Protein AF-A0A3A9K2C2-F1 (afdb_monomer)

pLDDT: mean 84.9, std 8.61, range [58.31, 92.31]

Secondary structure (DSSP, 8-state):
-HHHHHHS-HHHHHHHHIIIIIS----HHHHHHHHHHTT--HHHHHHHHHHHHHTTSEE--SS-BTTTTBS-EE-HHHHHHHHHTT--

Nearest PDB structures (foldseek):
  4ld5-assembly4_D  TM=5.733E-01  e=4.222E-01  Staphylococcus aureus
  3g3z-assembly1_B  TM=5.976E-01  e=7.187E-01  Neisseria meningitidis serogroup B
  3s2w-assembly4_H  TM=6.077E-01  e=8.775E-01  Methanosarcina mazei Go1
  1lnw-assembly7_A  TM=5.742E-01  e=8.775E-01  Pseudomonas aeruginosa
  5f6f-assembly1_B  TM=5.447E-01  e=1.494E+00  Staphylococcus aureus

Radius of gyration: 12.36 Å; Cα contacts (8 Å, |Δi|>4): 94; chains: 1; bounding box: 35×22×30 Å

Sequence (88 aa):
MIEQLKDMDADLKVFICKKLFEERIGIKNEIINEAIMAGFDEQDFLNGLDIFLYNELVSIPKVPNAVLNKDILINDSKFHELKSKGYL

Organism: NCBI:txid885475

Mean predicted aligned error: 5.01 Å

Foldseek 3Di:
DLVCLQVQDPVLNVLVCCVCPVVVAQAPVVSLVVCVVVPHDSVSNVVNVVVCCVLVQWHADPDQPPVPNGRIHGDVVSVVVCVVVVSD

Solvent-accessible surface area (backbone atoms only — not comparable to full-atom values): 5046 Å² total; per-re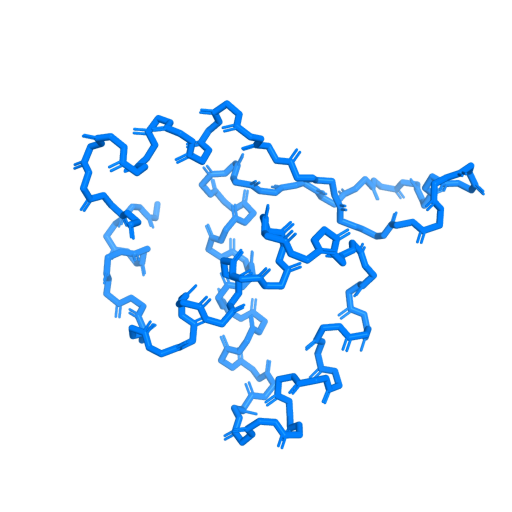sidue (Å²): 107,69,65,57,53,58,71,42,58,65,68,59,50,52,49,52,46,41,42,43,74,70,68,56,56,24,40,62,69,59,55,51,53,52,38,47,74,73,68,46,56,68,67,60,50,52,54,50,51,50,46,35,41,74,68,49,34,32,46,68,63,97,60,72,43,82,88,71,73,32,53,44,44,77,30,65,69,48,45,53,53,39,41,75,70,68,57,103

Structure (mmCIF, N/CA/C/O backbone):
data_AF-A0A3A9K2C2-F1
#
_entry.id   AF-A0A3A9K2C2-F1
#
loop_
_atom_site.group_PDB
_atom_site.id
_atom_site.type_symbol
_atom_site.label_atom_id
_atom_site.label_alt_id
_atom_site.label_comp_id
_atom_site.label_asym_id
_atom_site.label_entity_id
_atom_site.label_seq_id
_atom_site.pdbx_PDB_ins_code
_atom_site.Cartn_x
_atom_site.Cartn_y
_atom_site.Cartn_z
_atom_site.occupancy
_atom_site.B_iso_or_equiv
_atom_site.auth_seq_id
_atom_site.auth_comp_id
_atom_site.auth_asym_id
_atom_site.auth_atom_id
_atom_site.pdbx_PDB_model_num
ATOM 1 N N . MET A 1 1 ? -7.782 12.519 5.894 1.00 64.94 1 MET A N 1
ATOM 2 C CA . MET A 1 1 ? -8.403 11.694 4.837 1.00 64.94 1 MET A CA 1
ATOM 3 C C . MET A 1 1 ? -8.726 10.268 5.320 1.00 64.94 1 MET A C 1
ATOM 5 O O . MET A 1 1 ? -8.691 9.341 4.523 1.00 64.94 1 MET A O 1
ATOM 9 N N . ILE A 1 2 ? -9.072 10.050 6.601 1.00 75.94 2 ILE A N 1
ATOM 10 C CA . ILE A 1 2 ? -9.454 8.702 7.082 1.00 75.94 2 ILE A CA 1
ATOM 11 C C . ILE A 1 2 ? -10.784 8.257 6.454 1.00 75.94 2 ILE A C 1
ATOM 13 O O . ILE A 1 2 ? -10.949 7.084 6.150 1.00 75.94 2 ILE A O 1
ATOM 17 N N . GLU A 1 3 ? -11.712 9.187 6.216 1.00 78.50 3 GLU A N 1
ATOM 18 C CA . GLU A 1 3 ? -12.973 8.898 5.516 1.00 78.50 3 GLU A CA 1
ATOM 19 C C . GLU A 1 3 ? -12.721 8.439 4.078 1.00 78.50 3 GLU A C 1
ATOM 21 O O . GLU A 1 3 ? -13.195 7.383 3.698 1.00 78.50 3 GLU 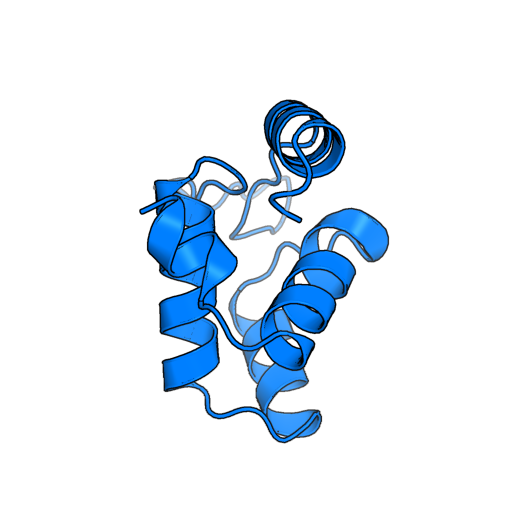A O 1
ATOM 26 N N . GLN A 1 4 ? -11.830 9.098 3.333 1.00 77.81 4 GLN A N 1
ATOM 27 C CA . GLN A 1 4 ? -11.440 8.634 1.995 1.00 77.81 4 GLN A CA 1
ATOM 28 C C . GLN A 1 4 ? -10.697 7.294 2.009 1.00 77.81 4 GLN A C 1
ATOM 30 O O . GLN A 1 4 ? -10.835 6.516 1.075 1.00 77.81 4 GLN A O 1
ATOM 35 N N . LEU A 1 5 ? -9.937 6.986 3.068 1.00 81.00 5 LEU A N 1
ATOM 36 C CA . LEU A 1 5 ? -9.362 5.649 3.238 1.00 81.00 5 LEU A CA 1
ATOM 37 C C . LEU A 1 5 ? -10.458 4.596 3.441 1.00 81.00 5 LEU A C 1
ATOM 39 O O . LEU A 1 5 ? -10.299 3.471 2.982 1.00 81.00 5 LEU A O 1
ATOM 43 N N . LYS A 1 6 ? -11.572 4.936 4.099 1.00 80.44 6 LYS A N 1
ATOM 44 C CA . LYS A 1 6 ? -12.730 4.040 4.234 1.00 80.44 6 LYS A CA 1
ATOM 45 C C . LYS A 1 6 ? -13.489 3.898 2.919 1.00 80.44 6 LYS A C 1
ATOM 47 O O . LYS A 1 6 ? -13.742 2.765 2.523 1.00 80.44 6 LYS A O 1
ATOM 52 N N . ASP A 1 7 ? -13.764 5.019 2.260 1.00 85.06 7 ASP A N 1
ATOM 53 C CA . ASP A 1 7 ? -14.586 5.118 1.049 1.00 85.06 7 ASP A CA 1
ATOM 54 C C . ASP A 1 7 ? -13.851 4.691 -0.229 1.00 85.06 7 ASP A C 1
ATOM 56 O O . ASP A 1 7 ? -14.475 4.536 -1.275 1.00 85.06 7 ASP A O 1
ATOM 60 N N . MET A 1 8 ? -12.529 4.497 -0.160 1.00 85.44 8 MET A N 1
ATOM 61 C CA . MET A 1 8 ? -11.744 3.923 -1.250 1.00 85.44 8 MET A CA 1
ATOM 62 C C . MET A 1 8 ? -12.296 2.556 -1.650 1.00 85.44 8 MET A C 1
ATOM 64 O O . MET A 1 8 ? -12.614 1.736 -0.780 1.00 85.44 8 MET A O 1
ATOM 68 N N . ASP A 1 9 ? -12.309 2.316 -2.963 1.00 88.38 9 ASP A N 1
ATOM 69 C CA . ASP A 1 9 ? -12.645 1.029 -3.556 1.00 88.38 9 ASP A CA 1
ATOM 70 C C .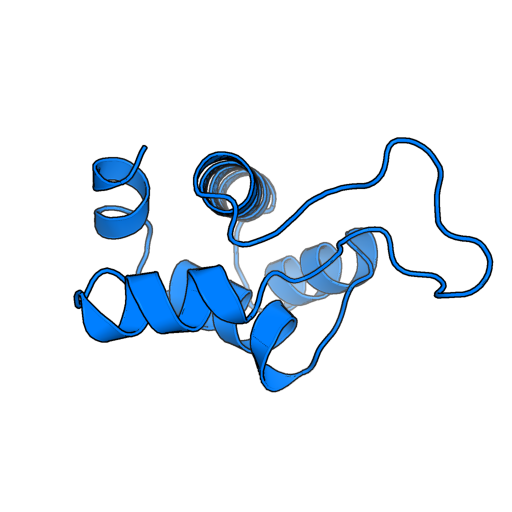 ASP A 1 9 ? -11.950 -0.127 -2.818 1.00 88.38 9 ASP A C 1
ATOM 72 O O . ASP A 1 9 ? -10.748 -0.091 -2.529 1.00 88.38 9 ASP A O 1
ATOM 76 N N . ALA A 1 10 ? -12.744 -1.129 -2.442 1.00 88.00 10 ALA A N 1
ATOM 77 C CA . ALA A 1 10 ? -12.282 -2.202 -1.576 1.00 88.00 10 ALA A CA 1
ATOM 78 C C . ALA A 1 10 ? -11.239 -3.082 -2.277 1.00 88.00 10 ALA A C 1
ATOM 80 O O . ALA A 1 10 ? -10.253 -3.466 -1.644 1.00 88.00 10 ALA A O 1
ATOM 81 N N . ASP A 1 11 ? -11.418 -3.345 -3.572 1.00 90.75 11 ASP A N 1
ATOM 82 C CA . ASP A 1 11 ? -10.512 -4.187 -4.349 1.00 90.75 11 ASP A CA 1
ATOM 83 C C . ASP A 1 11 ? -9.180 -3.468 -4.577 1.00 90.75 11 ASP A C 1
ATOM 85 O O . ASP A 1 11 ? -8.114 -4.055 -4.366 1.00 90.75 11 ASP A O 1
ATOM 89 N N . LEU A 1 12 ? -9.222 -2.170 -4.890 1.00 90.38 12 LEU A N 1
ATOM 90 C CA . LEU A 1 12 ? -8.033 -1.332 -5.011 1.00 90.38 12 LEU A CA 1
ATOM 91 C C . LEU A 1 12 ? -7.268 -1.238 -3.685 1.00 90.38 12 LEU A C 1
ATOM 93 O O . LEU A 1 12 ? -6.044 -1.373 -3.656 1.00 90.38 12 LEU A O 1
ATOM 97 N N . LYS A 1 13 ? -7.972 -1.045 -2.566 1.00 90.56 13 LYS A N 1
ATOM 98 C CA . LYS A 1 13 ? -7.362 -0.980 -1.231 1.00 90.56 13 LYS A CA 1
ATOM 99 C C . LYS A 1 13 ? -6.660 -2.285 -0.874 1.00 90.56 13 LYS A C 1
ATOM 101 O O . LYS A 1 13 ? -5.511 -2.257 -0.433 1.00 90.56 13 LYS A O 1
ATOM 106 N N . VAL A 1 14 ? -7.320 -3.422 -1.103 1.00 91.25 14 VAL A N 1
ATOM 107 C CA . VAL A 1 14 ? -6.735 -4.754 -0.891 1.00 91.25 14 VAL A CA 1
ATOM 108 C C . VAL A 1 14 ? -5.521 -4.955 -1.793 1.00 91.25 14 VAL A C 1
ATOM 110 O O . VAL A 1 14 ? -4.485 -5.422 -1.319 1.00 91.25 14 VAL A O 1
ATOM 113 N N . PHE A 1 15 ? -5.603 -4.550 -3.061 1.00 92.31 15 PHE A N 1
ATOM 114 C CA . PHE A 1 15 ? -4.492 -4.633 -4.004 1.00 92.31 15 PHE A CA 1
ATOM 115 C C . PHE A 1 15 ? -3.276 -3.822 -3.531 1.00 92.31 15 PHE A C 1
ATOM 117 O O . PHE A 1 15 ? -2.178 -4.369 -3.406 1.00 92.31 15 PHE A O 1
ATOM 124 N N . ILE A 1 16 ? -3.470 -2.541 -3.199 1.00 90.19 16 ILE A N 1
ATOM 125 C CA . ILE A 1 16 ? -2.411 -1.651 -2.704 1.00 90.19 16 ILE A CA 1
ATOM 126 C C . ILE A 1 16 ? -1.802 -2.216 -1.411 1.00 90.19 16 ILE A C 1
ATOM 128 O O . ILE A 1 16 ? -0.576 -2.282 -1.280 1.00 90.19 16 ILE A O 1
ATOM 132 N N . CYS A 1 17 ? -2.636 -2.679 -0.472 1.00 90.50 17 CYS A N 1
ATOM 133 C CA . CYS A 1 17 ? -2.174 -3.295 0.768 1.00 90.50 17 CYS A CA 1
ATOM 134 C C . CYS A 1 17 ? -1.319 -4.538 0.516 1.00 90.50 17 CYS A C 1
ATOM 136 O O . CYS A 1 17 ? -0.244 -4.665 1.102 1.00 90.50 17 CYS A O 1
ATOM 138 N N . LYS A 1 18 ? -1.758 -5.426 -0.378 1.00 91.62 18 LYS A N 1
ATOM 139 C CA . LYS A 1 18 ? -1.018 -6.634 -0.737 1.00 91.62 18 LYS A CA 1
ATOM 140 C C . LYS A 1 18 ? 0.347 -6.289 -1.328 1.00 91.62 18 LYS A C 1
ATOM 142 O O . LYS A 1 18 ? 1.368 -6.779 -0.851 1.00 91.62 18 LYS A O 1
ATOM 147 N N . LYS A 1 19 ? 0.391 -5.389 -2.312 1.00 91.00 19 LYS A N 1
ATOM 148 C CA . LYS A 1 19 ? 1.635 -5.010 -2.996 1.00 91.00 19 LYS A CA 1
ATOM 149 C C . LYS A 1 19 ? 2.649 -4.348 -2.067 1.00 91.00 19 LYS A C 1
ATOM 151 O O . LYS A 1 19 ? 3.825 -4.712 -2.068 1.00 91.00 19 LYS A O 1
ATOM 156 N N . LEU A 1 20 ? 2.189 -3.426 -1.226 1.00 89.94 20 LEU A N 1
ATOM 157 C CA . LEU A 1 20 ? 3.060 -2.664 -0.335 1.00 89.94 20 LEU A CA 1
ATOM 158 C C . LEU A 1 20 ? 3.414 -3.422 0.950 1.00 89.94 20 LEU A C 1
ATOM 160 O O . LEU A 1 20 ? 4.577 -3.448 1.334 1.00 89.94 20 LEU A O 1
ATOM 164 N N . PHE A 1 21 ? 2.455 -4.038 1.640 1.00 88.75 21 PHE A N 1
ATOM 165 C CA . PHE A 1 21 ? 2.669 -4.567 2.996 1.00 88.75 21 PHE A CA 1
ATOM 166 C C . PHE A 1 21 ? 2.921 -6.076 3.039 1.00 88.75 21 PHE A C 1
ATOM 168 O O . PHE A 1 21 ? 3.604 -6.541 3.954 1.00 88.75 21 PHE A O 1
ATOM 175 N N . GLU A 1 22 ? 2.430 -6.838 2.058 1.00 88.50 22 GLU A N 1
ATOM 176 C CA . GLU A 1 22 ? 2.678 -8.284 1.975 1.00 88.50 22 GLU A CA 1
ATOM 177 C C . GLU A 1 22 ? 3.864 -8.584 1.054 1.00 88.50 22 GLU A C 1
ATOM 179 O O . GLU A 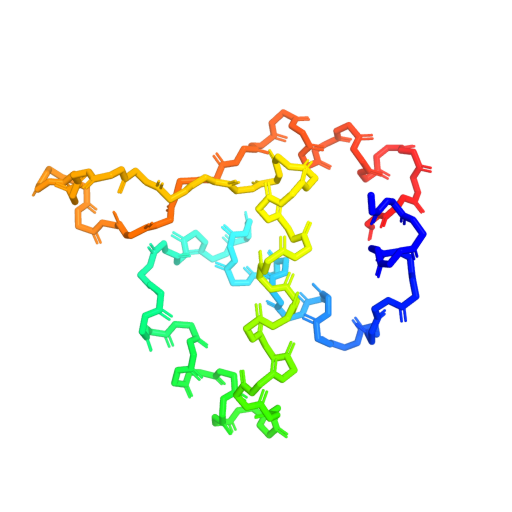1 22 ? 4.850 -9.174 1.490 1.00 88.50 22 GLU A O 1
ATOM 184 N N . GLU A 1 23 ? 3.814 -8.110 -0.192 1.00 89.06 23 GLU A N 1
ATOM 185 C CA . GLU A 1 23 ? 4.847 -8.362 -1.207 1.00 89.06 23 GLU A CA 1
ATOM 186 C C . GLU A 1 23 ? 6.051 -7.411 -1.084 1.00 89.06 23 GLU A C 1
ATOM 188 O O . GLU A 1 23 ? 7.114 -7.670 -1.645 1.00 89.06 23 GLU A O 1
ATOM 193 N N . ARG A 1 24 ? 5.925 -6.333 -0.295 1.00 86.50 24 ARG A N 1
ATOM 194 C CA . ARG A 1 24 ? 6.997 -5.358 -0.003 1.00 86.50 24 ARG A CA 1
ATOM 195 C C . ARG A 1 24 ? 7.599 -4.701 -1.245 1.00 86.50 24 ARG A C 1
ATOM 197 O O . ARG A 1 24 ? 8.744 -4.219 -1.191 1.00 86.50 24 ARG A O 1
ATOM 204 N N . ILE A 1 25 ? 6.819 -4.632 -2.322 1.00 85.81 25 ILE A N 1
ATOM 205 C CA . ILE A 1 25 ? 7.172 -3.918 -3.543 1.00 85.81 25 ILE A CA 1
ATOM 206 C C . ILE A 1 25 ? 7.139 -2.435 -3.198 1.00 85.81 25 ILE A C 1
ATOM 208 O O . ILE A 1 25 ? 6.125 -1.9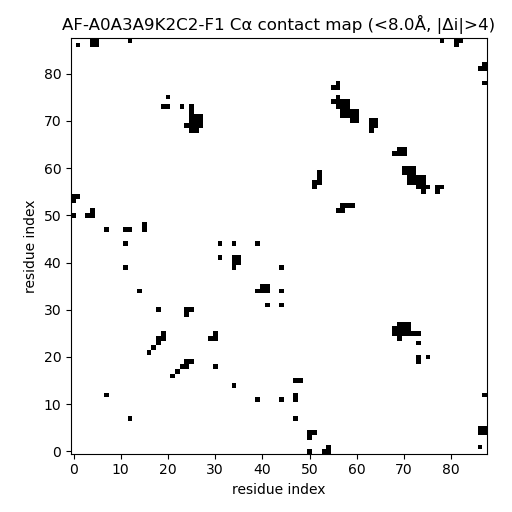02 -2.769 1.00 85.81 25 ILE A O 1
ATOM 212 N N . GLY A 1 26 ? 8.293 -1.782 -3.299 1.00 83.06 26 GLY A N 1
ATOM 213 C CA . GLY A 1 26 ? 8.452 -0.366 -2.967 1.00 83.06 26 GLY A CA 1
ATOM 214 C C . GLY A 1 26 ? 8.762 0.495 -4.183 1.00 83.06 26 GLY A C 1
ATOM 215 O O . GLY A 1 26 ? 9.175 1.633 -4.007 1.00 83.06 26 GLY A O 1
ATOM 216 N N . ILE A 1 27 ? 8.644 -0.042 -5.397 1.00 87.00 27 ILE A N 1
ATOM 217 C CA . ILE A 1 27 ? 8.939 0.665 -6.647 1.00 87.00 27 ILE A CA 1
ATOM 218 C C . ILE A 1 27 ? 7.616 1.154 -7.223 1.00 87.00 27 ILE A C 1
ATOM 220 O O . ILE A 1 27 ? 6.754 0.351 -7.573 1.00 87.00 27 ILE A O 1
ATOM 224 N N . LYS A 1 28 ? 7.436 2.474 -7.322 1.00 85.62 28 LYS A N 1
ATOM 225 C CA . LYS A 1 28 ? 6.134 3.061 -7.682 1.00 85.62 28 LYS A CA 1
ATOM 226 C C . LYS A 1 28 ? 5.683 2.598 -9.070 1.00 85.62 28 LYS A C 1
ATOM 228 O O . LYS A 1 28 ? 4.542 2.179 -9.236 1.00 85.62 28 LYS A O 1
ATOM 233 N N . ASN A 1 29 ? 6.590 2.635 -10.044 1.00 85.69 29 ASN A N 1
ATOM 234 C CA . ASN A 1 29 ? 6.286 2.262 -11.428 1.00 85.69 29 ASN A CA 1
ATOM 235 C C . ASN A 1 29 ? 5.945 0.775 -11.583 1.00 85.69 29 ASN A C 1
ATOM 237 O O . ASN A 1 29 ? 5.139 0.423 -12.437 1.00 85.69 29 ASN A O 1
ATOM 241 N N . GLU A 1 30 ? 6.540 -0.096 -10.766 1.00 89.31 30 GLU A N 1
ATOM 242 C CA . GLU A 1 30 ? 6.245 -1.531 -10.791 1.00 89.31 30 GLU A CA 1
ATOM 243 C C . GLU A 1 30 ? 4.802 -1.785 -10.353 1.00 89.31 30 GLU A C 1
ATOM 245 O O . GLU A 1 30 ? 4.040 -2.411 -11.083 1.00 89.31 30 GLU A O 1
ATOM 250 N N . ILE A 1 31 ? 4.387 -1.192 -9.230 1.00 89.31 31 ILE A N 1
ATOM 251 C CA . ILE A 1 31 ? 3.030 -1.372 -8.702 1.00 89.31 31 ILE A CA 1
ATOM 252 C C . ILE A 1 31 ? 1.982 -0.754 -9.638 1.00 89.31 31 ILE A C 1
ATOM 254 O O . ILE A 1 31 ? 0.923 -1.346 -9.820 1.00 89.31 31 ILE A O 1
ATOM 258 N N . ILE A 1 32 ? 2.274 0.395 -10.264 1.00 89.44 32 ILE A N 1
ATOM 259 C CA . ILE A 1 32 ? 1.382 1.008 -11.266 1.00 89.44 32 ILE A CA 1
ATOM 260 C C . ILE A 1 32 ? 1.178 0.065 -12.454 1.00 89.44 32 ILE A C 1
ATOM 262 O O . ILE A 1 32 ? 0.040 -0.194 -12.842 1.00 89.44 32 ILE A O 1
ATOM 266 N N . ASN A 1 33 ? 2.261 -0.487 -13.008 1.00 89.88 33 ASN A N 1
ATOM 267 C CA . ASN A 1 33 ? 2.160 -1.429 -14.121 1.00 89.88 33 ASN A CA 1
ATOM 268 C C . ASN A 1 33 ? 1.334 -2.661 -13.733 1.00 89.88 33 ASN A C 1
ATOM 270 O O . ASN A 1 33 ? 0.475 -3.092 -14.498 1.00 89.88 33 ASN A O 1
ATOM 274 N N . GLU A 1 34 ? 1.548 -3.201 -12.533 1.00 91.00 34 GLU A N 1
ATOM 275 C CA . GLU A 1 34 ? 0.763 -4.328 -12.035 1.00 91.00 34 GLU A CA 1
ATOM 276 C C . GLU A 1 34 ? -0.714 -3.979 -11.798 1.00 91.00 34 GLU A C 1
ATOM 278 O O . GLU A 1 34 ? -1.577 -4.814 -12.065 1.00 91.00 34 GLU A O 1
ATOM 283 N N . ALA A 1 35 ? -1.024 -2.762 -11.342 1.00 89.50 35 ALA A N 1
ATOM 284 C CA . ALA A 1 35 ? -2.399 -2.291 -11.165 1.00 89.50 35 ALA A CA 1
ATOM 285 C C . ALA A 1 35 ? -3.140 -2.228 -12.509 1.00 89.50 35 ALA A C 1
ATOM 287 O O . ALA A 1 35 ? -4.251 -2.745 -12.628 1.00 89.50 35 ALA A O 1
ATOM 288 N N . ILE A 1 36 ? -2.484 -1.689 -13.541 1.00 90.25 36 ILE A N 1
ATOM 289 C CA . ILE A 1 36 ? -3.020 -1.630 -14.907 1.00 90.25 36 ILE A CA 1
ATOM 290 C C . ILE A 1 36 ? -3.229 -3.046 -15.465 1.00 90.25 36 ILE A C 1
ATOM 292 O O . ILE A 1 36 ? -4.272 -3.334 -16.050 1.00 90.25 36 ILE A O 1
ATOM 296 N N . MET A 1 37 ? -2.279 -3.965 -15.248 1.00 91.00 37 MET A N 1
ATOM 297 C CA . MET A 1 37 ? -2.423 -5.371 -15.658 1.00 91.00 37 MET A CA 1
ATOM 298 C C . MET A 1 37 ? -3.548 -6.099 -14.908 1.00 91.00 37 MET A C 1
ATOM 300 O O . MET A 1 37 ? -4.160 -7.009 -15.467 1.00 91.00 37 MET A O 1
ATOM 304 N N . ALA A 1 38 ? -3.834 -5.699 -13.667 1.00 88.75 38 ALA A N 1
ATOM 305 C CA . ALA A 1 38 ? -4.955 -6.198 -12.876 1.00 88.75 38 ALA A CA 1
ATOM 306 C C . ALA A 1 38 ? -6.309 -5.564 -13.262 1.00 88.75 38 ALA A C 1
ATOM 308 O O . ALA A 1 38 ? -7.343 -6.023 -12.783 1.00 88.75 38 ALA A O 1
ATOM 309 N N . GLY A 1 39 ? -6.317 -4.563 -14.153 1.00 91.00 39 GLY A N 1
ATOM 310 C CA . GLY A 1 39 ? -7.525 -3.910 -14.661 1.00 91.00 39 GLY A CA 1
ATOM 311 C C . GLY A 1 39 ? -7.957 -2.659 -13.893 1.00 91.00 39 GLY A C 1
ATOM 312 O O . GLY A 1 39 ? -9.062 -2.174 -14.128 1.00 91.00 39 GLY A O 1
ATOM 313 N N . PHE A 1 40 ? -7.116 -2.133 -12.999 1.00 91.75 40 PHE A N 1
ATOM 314 C CA . PHE A 1 40 ? -7.368 -0.860 -12.326 1.00 91.75 40 PHE A CA 1
ATOM 315 C C . PHE A 1 40 ? -6.958 0.324 -13.205 1.00 91.75 40 PHE A C 1
ATOM 317 O O . PHE A 1 40 ? -5.975 0.252 -13.948 1.00 91.75 40 PHE A O 1
ATOM 324 N N . ASP A 1 41 ? -7.690 1.431 -13.087 1.00 92.00 41 ASP A N 1
ATOM 325 C CA . ASP A 1 41 ? -7.299 2.693 -13.707 1.00 92.00 41 ASP A CA 1
ATOM 326 C C . ASP A 1 41 ? -6.077 3.293 -12.990 1.00 92.00 41 ASP A C 1
ATOM 328 O O . ASP A 1 41 ? -5.961 3.258 -11.760 1.00 92.00 41 ASP A O 1
ATOM 332 N N . GLU A 1 42 ? -5.146 3.853 -13.765 1.00 90.00 42 GLU A N 1
ATOM 333 C CA . GLU A 1 42 ? -3.928 4.457 -13.222 1.00 90.00 42 GLU A CA 1
ATOM 334 C C . GLU A 1 42 ? -4.243 5.640 -12.293 1.00 90.00 42 GLU A C 1
ATOM 336 O O . GLU A 1 42 ? -3.600 5.789 -11.252 1.00 90.00 42 GLU A O 1
ATOM 341 N N . GLN A 1 43 ? -5.234 6.473 -12.629 1.00 90.06 43 GLN A N 1
ATOM 342 C CA . GLN A 1 43 ? -5.609 7.623 -11.806 1.00 90.06 43 GLN A CA 1
ATOM 343 C C . GLN A 1 43 ? -6.221 7.177 -10.484 1.00 90.06 43 GLN A C 1
ATOM 345 O O . GLN A 1 43 ? -5.883 7.741 -9.444 1.00 90.06 43 GLN A O 1
ATOM 350 N N . ASP A 1 44 ? -7.062 6.143 -10.502 1.00 89.81 44 ASP A N 1
ATOM 351 C CA . ASP A 1 44 ? -7.633 5.572 -9.281 1.00 89.81 44 ASP A CA 1
ATOM 352 C C . ASP A 1 44 ? -6.534 5.022 -8.370 1.00 89.81 44 ASP A C 1
ATOM 354 O O . ASP A 1 44 ? -6.516 5.312 -7.171 1.00 89.81 44 ASP A O 1
ATOM 358 N N . PHE A 1 45 ? -5.547 4.322 -8.939 1.00 90.44 45 PHE A N 1
ATOM 359 C CA . PHE A 1 45 ? -4.385 3.859 -8.187 1.00 90.44 45 PHE A CA 1
ATOM 360 C C . PHE A 1 45 ? -3.566 5.015 -7.599 1.00 90.44 45 PHE A C 1
ATOM 362 O O . PHE A 1 45 ? -3.195 4.968 -6.424 1.00 90.44 45 PHE A O 1
ATOM 369 N N . LEU A 1 46 ? -3.286 6.062 -8.381 1.00 90.44 46 LEU A N 1
ATOM 370 C CA . LEU A 1 46 ? -2.537 7.230 -7.907 1.00 90.44 46 LEU A CA 1
ATOM 371 C C . LEU A 1 46 ? -3.281 7.957 -6.780 1.00 90.44 46 LEU A C 1
ATOM 373 O O . LEU A 1 46 ? -2.671 8.268 -5.757 1.00 90.44 46 LEU A O 1
ATOM 377 N N . ASN A 1 47 ? -4.595 8.139 -6.920 1.00 91.31 47 ASN A N 1
ATOM 378 C CA . ASN A 1 47 ? -5.453 8.683 -5.868 1.00 91.31 47 ASN A CA 1
ATOM 379 C C . ASN A 1 47 ? -5.405 7.804 -4.610 1.00 91.31 47 ASN A C 1
ATOM 381 O O . ASN A 1 47 ? -5.312 8.309 -3.488 1.00 91.31 47 ASN A O 1
ATOM 385 N N . GLY A 1 48 ? -5.422 6.481 -4.787 1.00 90.56 48 GLY A N 1
ATOM 386 C CA . GLY A 1 48 ? -5.311 5.532 -3.690 1.00 90.56 48 GLY A CA 1
ATOM 387 C C . GLY A 1 48 ? -3.971 5.621 -2.960 1.00 90.56 48 GLY A C 1
ATOM 388 O O . GLY A 1 48 ? -3.923 5.668 -1.727 1.00 90.56 48 GLY A O 1
ATOM 389 N N . LEU A 1 49 ? -2.878 5.728 -3.711 1.00 89.94 49 LEU A N 1
ATOM 390 C CA . LEU A 1 49 ? -1.541 5.893 -3.157 1.00 89.94 49 LEU A CA 1
ATOM 391 C C . LEU A 1 49 ? -1.392 7.224 -2.405 1.00 89.94 49 LEU A C 1
ATOM 393 O O . LEU A 1 49 ? -0.787 7.246 -1.333 1.00 89.94 49 LEU A O 1
ATOM 397 N N . ASP A 1 50 ? -1.984 8.308 -2.907 1.00 90.50 50 ASP A N 1
ATOM 398 C CA . ASP A 1 50 ? -1.998 9.608 -2.228 1.00 90.50 50 ASP A CA 1
ATOM 399 C C . ASP A 1 50 ? -2.769 9.554 -0.903 1.00 90.50 50 ASP A C 1
ATOM 401 O O . ASP A 1 50 ? -2.324 10.114 0.103 1.00 90.50 50 ASP A O 1
ATOM 405 N N . ILE A 1 51 ? -3.878 8.810 -0.847 1.00 90.62 51 ILE A N 1
ATOM 406 C CA . ILE A 1 51 ? -4.600 8.560 0.408 1.00 90.62 51 ILE A CA 1
ATOM 407 C C . ILE A 1 51 ? -3.706 7.795 1.398 1.00 90.62 51 ILE A C 1
ATOM 409 O O . ILE A 1 51 ? -3.690 8.120 2.589 1.00 90.62 51 ILE A O 1
ATOM 413 N N . PHE A 1 52 ? -2.930 6.809 0.940 1.00 90.50 52 PHE A N 1
ATOM 414 C CA . PHE A 1 52 ? -1.989 6.074 1.794 1.00 90.50 52 PHE A CA 1
ATOM 415 C C . PHE A 1 52 ? -0.840 6.969 2.280 1.00 90.50 52 PHE A C 1
ATOM 417 O O . PHE A 1 52 ? -0.474 6.909 3.456 1.00 90.50 52 PHE A O 1
ATOM 424 N N . LEU A 1 53 ? -0.310 7.833 1.413 1.00 90.38 53 LEU A N 1
ATOM 425 C CA . LEU A 1 53 ? 0.713 8.818 1.759 1.00 90.38 53 LEU A CA 1
ATOM 426 C C . LEU A 1 53 ? 0.200 9.800 2.823 1.00 90.38 53 LEU A C 1
ATOM 428 O O . LEU A 1 53 ? 0.867 10.035 3.828 1.00 90.38 53 LEU A O 1
ATOM 432 N N . TYR A 1 54 ? -1.013 10.329 2.642 1.00 90.56 54 TYR A N 1
ATOM 433 C CA . TYR A 1 54 ? -1.623 11.276 3.575 1.00 90.56 54 TYR A CA 1
ATOM 434 C C . TYR A 1 54 ? -1.893 10.658 4.951 1.00 90.56 54 TYR A C 1
ATOM 436 O O . TYR A 1 54 ? -1.748 11.323 5.973 1.00 90.56 54 TYR A O 1
ATOM 444 N N . ASN A 1 55 ? -2.306 9.388 4.991 1.00 88.25 55 ASN A N 1
ATOM 445 C CA . ASN A 1 55 ? -2.551 8.667 6.243 1.00 88.25 55 ASN A CA 1
ATOM 446 C C . ASN A 1 55 ? -1.268 8.061 6.850 1.00 88.25 55 ASN A C 1
ATOM 448 O O . ASN A 1 55 ? -1.361 7.264 7.783 1.00 88.25 55 ASN A O 1
ATOM 452 N N . GLU A 1 56 ? -0.090 8.438 6.339 1.00 89.31 56 GLU A N 1
ATOM 453 C CA . GLU A 1 56 ? 1.235 8.016 6.817 1.00 89.31 56 GLU A CA 1
ATOM 454 C C . GLU A 1 56 ? 1.474 6.497 6.751 1.00 89.31 56 GLU A C 1
ATOM 456 O O . GLU A 1 56 ? 2.345 5.969 7.447 1.00 89.31 56 GLU A O 1
ATOM 461 N N . LEU A 1 57 ? 0.709 5.783 5.917 1.00 88.88 57 LEU A N 1
ATOM 462 C CA . LEU A 1 57 ? 0.880 4.349 5.656 1.00 88.88 57 LEU A CA 1
ATOM 463 C C . LEU A 1 57 ? 2.138 4.078 4.836 1.00 88.88 57 LEU A C 1
ATOM 465 O O . LEU A 1 57 ? 2.810 3.062 5.019 1.00 88.88 57 LEU A O 1
ATOM 469 N N . VAL A 1 58 ? 2.467 5.013 3.953 1.00 91.06 58 VAL A N 1
ATOM 470 C CA . VAL A 1 58 ? 3.708 5.027 3.194 1.00 91.06 58 VAL A CA 1
ATOM 471 C C . VAL A 1 58 ? 4.307 6.423 3.185 1.00 91.06 58 VAL A C 1
ATOM 473 O O . VAL A 1 58 ? 3.632 7.407 3.471 1.00 91.06 58 VAL A O 1
ATOM 476 N N . SER A 1 59 ? 5.583 6.517 2.833 1.00 88.44 59 SER A N 1
ATOM 477 C CA . SER A 1 59 ? 6.265 7.781 2.577 1.00 88.44 59 SER A CA 1
ATOM 478 C C . SER A 1 59 ? 7.123 7.675 1.323 1.00 88.44 59 SER A C 1
ATOM 480 O O . SER A 1 59 ? 7.728 6.638 1.058 1.00 88.44 59 SER A O 1
ATOM 4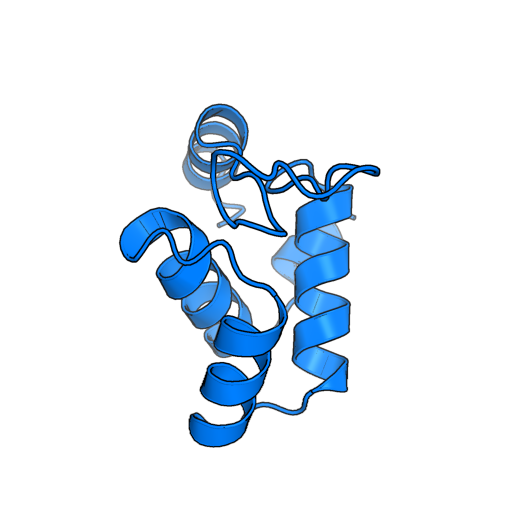82 N N . ILE A 1 60 ? 7.166 8.750 0.541 1.00 84.44 60 ILE A N 1
ATOM 483 C CA . ILE A 1 60 ? 8.005 8.849 -0.655 1.00 84.44 60 ILE A CA 1
ATOM 484 C C . ILE A 1 60 ? 9.193 9.746 -0.287 1.00 84.44 60 ILE A C 1
ATOM 486 O O . ILE A 1 60 ? 8.999 10.940 -0.030 1.00 84.44 60 ILE A O 1
ATOM 490 N N . PRO A 1 61 ? 10.419 9.207 -0.181 1.00 77.75 61 PRO A N 1
ATOM 491 C CA . PRO A 1 61 ? 11.580 10.011 0.154 1.00 77.75 61 PRO A CA 1
ATOM 492 C C . PRO A 1 61 ? 11.893 10.983 -0.992 1.00 77.75 61 PRO A C 1
ATOM 494 O O . PRO A 1 61 ? 11.867 10.623 -2.164 1.00 77.75 61 PRO A O 1
ATOM 497 N N . LYS A 1 62 ? 12.232 12.235 -0.651 1.00 67.56 62 LYS A N 1
ATOM 498 C CA . LYS A 1 62 ? 12.597 13.276 -1.637 1.00 67.56 62 LYS A CA 1
ATOM 499 C C . LYS A 1 62 ? 13.844 12.934 -2.456 1.00 67.56 62 LYS A C 1
ATOM 501 O O . LYS A 1 62 ? 14.045 13.500 -3.525 1.00 67.56 62 LYS A O 1
ATOM 506 N N . VAL A 1 63 ? 14.691 12.057 -1.929 1.00 65.62 63 VAL A N 1
ATOM 507 C CA . VAL A 1 63 ? 15.867 11.530 -2.614 1.00 65.62 63 VAL A CA 1
ATOM 508 C C . VAL A 1 63 ? 15.666 10.021 -2.716 1.00 65.62 63 VAL A C 1
ATOM 510 O O . VAL A 1 63 ? 15.479 9.394 -1.668 1.00 65.62 63 VAL A O 1
ATOM 513 N N . PRO A 1 64 ? 15.692 9.435 -3.927 1.00 58.31 64 PRO A N 1
ATOM 514 C CA . PRO A 1 64 ? 15.630 7.991 -4.088 1.00 58.31 64 PRO A CA 1
ATOM 515 C C . PRO A 1 64 ? 16.724 7.367 -3.232 1.00 58.31 64 PRO A C 1
ATOM 517 O O . PRO A 1 64 ? 17.897 7.739 -3.336 1.00 58.31 64 PRO A O 1
ATOM 520 N N . ASN A 1 65 ? 16.349 6.455 -2.340 1.00 61.12 65 ASN A N 1
ATOM 521 C CA . ASN A 1 65 ? 17.344 5.788 -1.524 1.00 61.12 65 ASN A CA 1
ATOM 522 C C . ASN A 1 65 ? 18.084 4.787 -2.419 1.00 61.12 65 ASN A C 1
ATOM 524 O O . ASN A 1 65 ? 17.615 3.668 -2.629 1.00 61.12 65 ASN A O 1
ATOM 528 N N . ALA A 1 66 ? 19.228 5.210 -2.962 1.00 58.47 66 ALA A N 1
ATOM 529 C CA . ALA A 1 66 ? 20.046 4.433 -3.894 1.00 58.47 66 ALA A CA 1
ATOM 530 C C . ALA A 1 66 ? 20.468 3.060 -3.337 1.00 58.47 66 ALA A C 1
ATOM 532 O O . ALA A 1 66 ? 20.808 2.166 -4.103 1.00 58.47 66 ALA A O 1
ATOM 533 N N . VAL A 1 67 ? 20.419 2.880 -2.012 1.00 59.16 67 VAL A N 1
ATOM 534 C CA . VAL A 1 67 ? 20.733 1.613 -1.336 1.00 59.16 67 VAL A CA 1
ATOM 535 C C . VAL A 1 67 ? 19.558 0.632 -1.372 1.00 59.16 67 VAL A C 1
ATOM 537 O O . VAL A 1 67 ? 19.772 -0.574 -1.431 1.00 59.16 67 VAL A O 1
ATOM 540 N N . LEU A 1 68 ? 18.318 1.127 -1.329 1.00 60.41 68 LEU A N 1
ATOM 541 C CA . LEU A 1 68 ? 17.120 0.284 -1.253 1.00 60.41 68 LEU A CA 1
ATOM 542 C C . LEU A 1 68 ? 16.462 0.045 -2.613 1.00 60.41 68 LEU A C 1
ATOM 544 O O . LEU A 1 68 ? 15.683 -0.896 -2.717 1.00 60.41 68 LEU A O 1
ATOM 548 N N . ASN A 1 69 ? 16.760 0.868 -3.628 1.00 68.50 69 ASN A N 1
ATOM 549 C CA . ASN A 1 69 ? 16.088 0.843 -4.933 1.00 68.50 69 ASN A CA 1
ATOM 550 C C . ASN A 1 69 ? 14.550 0.838 -4.791 1.00 68.50 69 ASN A C 1
ATOM 552 O O . ASN A 1 69 ? 13.851 0.072 -5.447 1.00 68.50 69 ASN A O 1
ATOM 556 N N . LYS A 1 70 ? 14.037 1.641 -3.850 1.00 72.69 70 LYS A N 1
ATOM 557 C CA . LYS A 1 70 ? 12.608 1.790 -3.551 1.00 72.69 70 LYS A CA 1
ATOM 558 C C . LYS A 1 70 ? 12.236 3.267 -3.577 1.00 72.69 70 LYS A C 1
ATOM 560 O O . LYS A 1 70 ? 12.906 4.087 -2.946 1.00 72.69 70 LYS A O 1
ATOM 565 N N . ASP A 1 71 ? 11.142 3.565 -4.264 1.00 80.62 71 ASP A N 1
ATOM 566 C CA . ASP A 1 71 ? 10.498 4.879 -4.326 1.00 80.62 71 ASP A CA 1
ATOM 567 C C . ASP A 1 71 ? 9.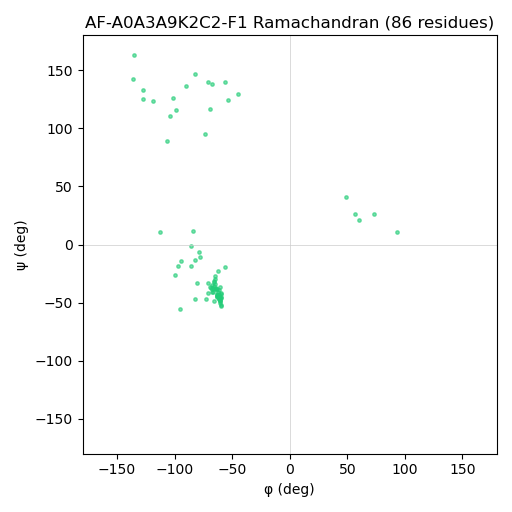522 5.094 -3.161 1.00 80.62 71 ASP A C 1
ATOM 569 O O . ASP A 1 71 ? 9.135 6.221 -2.867 1.00 80.62 71 ASP A O 1
ATOM 573 N N . ILE A 1 72 ? 9.098 4.012 -2.504 1.00 85.81 72 ILE A N 1
ATOM 574 C CA . ILE A 1 72 ? 8.082 4.001 -1.456 1.00 85.81 72 ILE A CA 1
ATOM 575 C C . ILE A 1 72 ? 8.642 3.289 -0.222 1.00 85.81 72 ILE A C 1
ATOM 577 O O . ILE A 1 72 ? 9.091 2.141 -0.279 1.00 85.81 72 ILE A O 1
ATOM 581 N N . LEU A 1 73 ? 8.590 3.978 0.915 1.00 86.88 73 LEU A N 1
ATOM 582 C CA . LEU A 1 73 ? 8.922 3.451 2.232 1.00 86.88 73 LEU A CA 1
ATOM 583 C C . LEU A 1 73 ? 7.634 3.129 2.988 1.00 86.88 73 LEU A C 1
ATOM 585 O O . LEU A 1 73 ? 6.763 3.982 3.144 1.00 86.88 73 LEU A O 1
ATOM 589 N N . ILE A 1 74 ? 7.529 1.894 3.463 1.00 89.50 74 ILE A N 1
ATOM 590 C CA . ILE A 1 74 ? 6.328 1.350 4.099 1.00 89.50 74 ILE A CA 1
ATOM 591 C C . ILE A 1 74 ? 6.372 1.607 5.609 1.00 89.50 74 ILE A C 1
ATOM 593 O O . ILE A 1 74 ? 7.409 1.398 6.239 1.00 89.50 74 ILE A O 1
ATOM 597 N N . ASN A 1 75 ? 5.252 2.032 6.197 1.00 90.12 75 ASN A N 1
ATOM 598 C CA . ASN A 1 75 ? 5.122 2.257 7.635 1.00 90.12 75 ASN A CA 1
ATOM 599 C C . ASN A 1 75 ? 4.277 1.156 8.293 1.00 90.12 75 ASN A C 1
ATOM 601 O O . ASN A 1 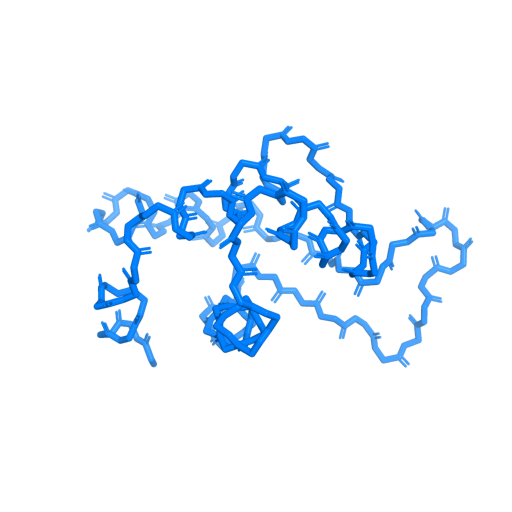75 ? 3.060 1.278 8.446 1.00 90.12 75 ASN A O 1
ATOM 605 N N . ASP A 1 76 ? 4.938 0.078 8.717 1.00 86.75 76 ASP A N 1
ATOM 606 C CA . ASP A 1 76 ? 4.280 -1.064 9.365 1.00 86.75 76 ASP A CA 1
ATOM 607 C C . ASP A 1 76 ? 3.549 -0.693 10.656 1.00 86.75 76 ASP A C 1
ATOM 609 O O . ASP A 1 76 ? 2.464 -1.204 10.928 1.00 86.75 76 ASP A O 1
ATOM 613 N N . SER A 1 77 ? 4.112 0.230 11.440 1.00 88.00 77 SER A N 1
ATOM 614 C CA . SER A 1 77 ? 3.495 0.681 12.690 1.00 88.00 77 SER A CA 1
ATOM 615 C C . SER A 1 77 ? 2.125 1.303 12.422 1.00 88.00 77 SER A C 1
ATOM 617 O O . SER A 1 77 ? 1.126 0.925 13.040 1.00 88.00 77 SER A O 1
ATOM 619 N N . LYS A 1 78 ? 2.053 2.196 11.426 1.00 88.69 78 LYS A N 1
ATOM 620 C CA . LYS A 1 78 ? 0.800 2.854 11.048 1.00 88.69 78 LYS A CA 1
ATOM 621 C C . LYS A 1 78 ? -0.200 1.888 10.429 1.00 88.69 78 LYS A C 1
ATOM 623 O O . LYS A 1 78 ? -1.393 1.976 10.714 1.00 88.69 78 LYS A O 1
ATOM 628 N N . PHE A 1 79 ? 0.279 0.936 9.63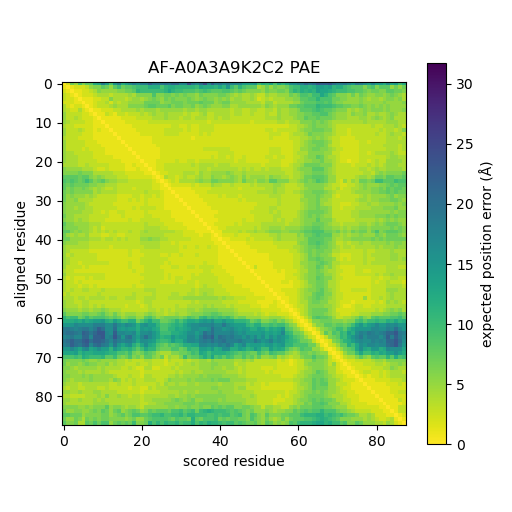5 1.00 89.06 79 PHE A N 1
ATOM 629 C CA . PHE A 1 79 ? -0.555 -0.117 9.068 1.00 89.06 79 PHE A CA 1
ATOM 630 C C . PHE A 1 79 ? -1.210 -0.980 10.142 1.00 89.06 79 PHE A C 1
ATOM 632 O O . PHE A 1 79 ? -2.427 -1.154 10.127 1.00 89.06 79 PHE A O 1
ATOM 639 N N . HIS A 1 80 ? -0.441 -1.457 11.123 1.00 87.56 80 HIS A N 1
ATOM 640 C CA . HIS A 1 80 ? -0.991 -2.219 12.242 1.00 87.56 80 HIS A CA 1
ATOM 641 C C . HIS A 1 80 ? -1.954 -1.387 13.095 1.00 87.56 80 HIS A C 1
ATOM 643 O O . HIS A 1 80 ? -3.000 -1.897 13.501 1.00 87.56 80 HIS A O 1
ATOM 649 N N . GLU A 1 81 ? -1.653 -0.105 13.319 1.00 88.50 81 GLU A N 1
ATOM 650 C CA . GLU A 1 81 ? -2.545 0.812 14.030 1.00 88.50 81 GLU A CA 1
ATOM 651 C C . GLU A 1 81 ? -3.900 0.928 13.311 1.00 88.50 81 GLU A C 1
ATOM 653 O O . GLU A 1 81 ? -4.948 0.701 13.919 1.00 88.50 81 GLU A O 1
ATOM 658 N N . LEU A 1 82 ? -3.895 1.240 12.013 1.00 85.69 82 LEU A N 1
ATOM 659 C CA . LEU A 1 82 ? -5.113 1.457 11.230 1.00 85.69 82 LEU A CA 1
ATOM 660 C C . LEU A 1 82 ? -5.906 0.162 11.008 1.00 85.69 82 LEU A C 1
ATOM 662 O O . LEU A 1 82 ? -7.132 0.182 11.123 1.00 85.69 82 LEU A O 1
ATOM 666 N N . LYS A 1 83 ? -5.221 -0.969 10.809 1.00 85.44 83 LYS A N 1
ATOM 667 C CA . LYS A 1 83 ? -5.842 -2.299 10.742 1.00 85.44 83 LYS A CA 1
ATOM 668 C C . LYS A 1 83 ? -6.522 -2.677 12.059 1.00 85.44 83 LYS A C 1
ATOM 670 O O . LYS A 1 83 ? -7.656 -3.140 12.062 1.00 85.44 83 LYS A O 1
ATOM 675 N N . SER A 1 84 ? -5.882 -2.413 13.203 1.00 85.38 84 SER A N 1
ATOM 676 C CA . SER A 1 84 ? -6.476 -2.700 14.522 1.00 85.38 84 SER A CA 1
ATOM 677 C C . SER A 1 84 ? -7.728 -1.866 14.817 1.00 85.38 84 SER A C 1
ATOM 679 O O . SER A 1 84 ? -8.615 -2.304 15.545 1.00 85.38 84 SER A O 1
ATOM 681 N N . LYS A 1 85 ? -7.818 -0.674 14.216 1.00 84.94 85 LYS A N 1
ATOM 682 C CA . LYS A 1 85 ? -8.971 0.228 14.307 1.00 84.94 85 LYS A CA 1
ATOM 683 C C . LYS A 1 85 ? -10.072 -0.082 13.280 1.00 84.94 85 LYS A C 1
ATOM 685 O O . LYS A 1 85 ? -11.096 0.597 13.293 1.00 84.94 85 LYS A O 1
ATOM 690 N N . GLY A 1 86 ? -9.878 -1.078 12.410 1.00 80.38 86 GLY A N 1
ATOM 691 C CA . GLY A 1 86 ? -10.842 -1.466 11.375 1.00 80.38 86 GLY A CA 1
ATOM 692 C C . GLY A 1 86 ? -10.928 -0.487 10.201 1.00 80.38 86 GLY A C 1
ATOM 693 O O . GLY A 1 86 ? -11.980 -0.368 9.578 1.00 80.38 86 GLY A O 1
ATOM 694 N N . TYR A 1 87 ? -9.856 0.263 9.931 1.00 77.88 87 TYR A N 1
ATOM 695 C CA . TYR A 1 87 ? -9.782 1.192 8.796 1.00 77.88 87 TYR A CA 1
ATOM 696 C C . TYR A 1 87 ? -9.130 0.586 7.545 1.00 77.88 87 TYR A C 1
ATOM 698 O O . TYR A 1 87 ? -9.251 1.166 6.465 1.00 77.88 87 TYR A O 1
ATOM 706 N N . LEU A 1 88 ? -8.463 -0.560 7.705 1.00 77.62 88 LEU A N 1
ATOM 707 C CA . LEU A 1 88 ? -7.821 -1.389 6.682 1.00 77.62 88 LEU A CA 1
ATOM 708 C C . LEU A 1 88 ? -8.214 -2.846 6.915 1.00 77.62 88 LEU A C 1
ATOM 710 O O . LEU A 1 88 ? -8.464 -3.543 5.915 1.00 77.62 88 LEU A O 1
#